Protein AF-A0A8T4Q0Z6-F1 (afdb_monomer_lite)

Sequence (103 aa):
DIIFLMEEHKNFKFSNDTLKLFDIVNKFLKRYYDSIFNYNLQKVVQLAKDKEDIAKESGKIYNGKSEFECRVLNYLFEIAALASNFSGPSSALNTDKLLMSPK

Structure (mmCIF, N/CA/C/O backbone):
data_AF-A0A8T4Q0Z6-F1
#
_entry.id   AF-A0A8T4Q0Z6-F1
#
loop_
_atom_site.group_PDB
_atom_site.id
_atom_site.type_symbol
_atom_site.label_atom_id
_atom_site.label_alt_id
_atom_site.label_comp_id
_atom_site.label_asym_id
_atom_site.label_entity_id
_atom_site.label_seq_id
_atom_site.pdbx_PDB_ins_code
_atom_site.Cartn_x
_atom_site.Cartn_y
_atom_site.Cartn_z
_atom_site.occupancy
_atom_site.B_iso_or_equiv
_atom_site.auth_seq_id
_atom_site.auth_comp_id
_atom_site.auth_asym_id
_atom_site.auth_atom_id
_atom_site.pdbx_PDB_model_num
ATOM 1 N N . ASP A 1 1 ? -7.828 -13.401 1.979 1.00 55.84 1 ASP A N 1
ATOM 2 C CA . ASP A 1 1 ? -8.558 -12.708 0.906 1.00 55.84 1 ASP A CA 1
ATOM 3 C C . ASP A 1 1 ? -9.128 -11.418 1.490 1.00 55.84 1 ASP A C 1
ATOM 5 O O . ASP A 1 1 ? -9.736 -11.488 2.554 1.00 55.84 1 ASP A O 1
ATOM 9 N N . ILE A 1 2 ? -8.875 -10.251 0.886 1.00 53.81 2 ILE A N 1
ATOM 10 C CA . ILE A 1 2 ? -9.432 -8.970 1.375 1.00 53.81 2 ILE A CA 1
ATOM 11 C C . ILE A 1 2 ? -10.959 -9.017 1.374 1.00 53.81 2 ILE A C 1
ATOM 13 O O . ILE A 1 2 ? -11.580 -8.442 2.263 1.00 53.81 2 ILE A O 1
ATOM 17 N N . ILE A 1 3 ? -11.552 -9.741 0.420 1.00 60.12 3 ILE A N 1
ATOM 18 C CA . ILE A 1 3 ? -13.004 -9.896 0.314 1.00 60.12 3 ILE A CA 1
ATOM 19 C C . ILE A 1 3 ? -13.551 -10.572 1.578 1.00 60.12 3 ILE A C 1
ATOM 21 O O . ILE A 1 3 ? -14.490 -10.064 2.180 1.00 60.12 3 ILE A O 1
ATOM 25 N N . PHE A 1 4 ? -12.889 -11.629 2.060 1.00 62.47 4 PHE A N 1
ATOM 26 C CA . PHE A 1 4 ? -13.244 -12.307 3.311 1.00 62.47 4 PHE A CA 1
ATOM 27 C C . PHE A 1 4 ? -13.107 -11.390 4.542 1.00 62.47 4 PHE A C 1
ATOM 29 O O . PHE A 1 4 ? -14.008 -11.330 5.375 1.00 62.47 4 PHE A O 1
ATOM 36 N N . LEU A 1 5 ? -12.023 -10.605 4.628 1.00 61.09 5 LEU A N 1
ATOM 37 C CA . LEU A 1 5 ? -11.825 -9.637 5.719 1.00 61.09 5 LEU A CA 1
ATOM 38 C C . LEU A 1 5 ? -12.895 -8.533 5.715 1.00 61.09 5 LEU A C 1
ATOM 40 O O . LEU A 1 5 ? -13.336 -8.097 6.775 1.00 61.09 5 LEU A O 1
ATOM 44 N N . MET A 1 6 ? -13.337 -8.086 4.537 1.00 62.62 6 MET A N 1
ATOM 45 C CA . MET A 1 6 ? -14.430 -7.117 4.410 1.00 62.62 6 MET A CA 1
ATOM 46 C C . MET A 1 6 ? -15.796 -7.731 4.749 1.00 62.62 6 MET A C 1
ATOM 48 O O . MET A 1 6 ? -16.659 -7.039 5.289 1.00 62.62 6 MET A O 1
ATOM 52 N N . GLU A 1 7 ? -16.001 -9.020 4.472 1.00 67.31 7 GLU A N 1
ATOM 53 C CA . GLU A 1 7 ? -17.240 -9.734 4.791 1.00 67.31 7 GLU A CA 1
ATOM 54 C C . GLU A 1 7 ? -17.407 -10.066 6.278 1.00 67.31 7 GLU A C 1
ATOM 56 O O . GLU A 1 7 ? -18.534 -10.003 6.771 1.00 67.31 7 GLU A O 1
ATOM 61 N N . GLU A 1 8 ? -16.336 -10.370 7.015 1.00 64.44 8 GLU A N 1
ATOM 62 C CA . GLU A 1 8 ? -16.405 -10.514 8.482 1.00 64.44 8 GLU A CA 1
ATOM 63 C C . GLU A 1 8 ? -16.681 -9.172 9.180 1.00 64.44 8 GLU A C 1
ATOM 65 O O . GLU A 1 8 ? -17.245 -9.125 10.273 1.00 64.44 8 GLU A O 1
ATOM 70 N N . HIS A 1 9 ? -16.340 -8.060 8.525 1.00 67.25 9 HIS A N 1
ATOM 71 C CA . HIS A 1 9 ? -16.341 -6.726 9.114 1.00 67.25 9 HIS A CA 1
ATOM 72 C C . HIS A 1 9 ? -17.191 -5.719 8.318 1.00 67.25 9 HIS A C 1
ATOM 74 O O . HIS A 1 9 ? -16.823 -4.553 8.198 1.00 67.25 9 HIS A O 1
ATOM 80 N N . LYS A 1 10 ? -18.370 -6.125 7.820 1.00 67.38 10 LYS A N 1
ATOM 81 C CA . LYS A 1 10 ? -19.251 -5.297 6.950 1.00 67.38 10 LYS A CA 1
ATOM 82 C C . LYS A 1 10 ? -19.643 -3.927 7.524 1.00 67.38 10 LYS A C 1
ATOM 84 O O . LYS A 1 10 ? -19.986 -3.026 6.768 1.00 67.38 10 LYS A O 1
ATOM 89 N N . ASN A 1 11 ? -19.593 -3.767 8.848 1.00 72.50 11 ASN A N 1
ATOM 90 C CA . ASN A 1 11 ? -19.907 -2.512 9.546 1.00 72.50 11 ASN A CA 1
ATOM 91 C C . ASN A 1 11 ? -18.662 -1.700 9.939 1.00 72.50 11 ASN A C 1
ATOM 93 O O . ASN A 1 11 ? -18.780 -0.641 10.558 1.00 72.50 11 ASN A O 1
ATOM 97 N N . PHE A 1 12 ? -17.468 -2.198 9.626 1.00 73.25 12 PHE A N 1
ATOM 98 C CA . PHE A 1 12 ? -16.220 -1.538 9.956 1.00 73.25 12 PHE A CA 1
ATOM 99 C C . PHE A 1 12 ? -15.957 -0.377 8.998 1.00 73.25 12 PHE A C 1
ATOM 101 O O . PHE A 1 12 ? -16.089 -0.505 7.781 1.00 73.25 12 PHE A O 1
ATOM 108 N N . LYS A 1 13 ? -15.571 0.773 9.553 1.00 80.81 13 LYS A N 1
ATOM 109 C CA . LYS A 1 13 ? -15.202 1.958 8.779 1.00 80.81 13 LYS A CA 1
ATOM 110 C C . LYS A 1 13 ? -13.696 2.137 8.840 1.00 80.81 13 LYS A C 1
ATOM 112 O O . LYS A 1 13 ? -13.143 2.316 9.920 1.00 80.81 13 LYS A O 1
ATOM 117 N N . PHE A 1 14 ? -13.054 2.121 7.679 1.00 84.44 14 PHE A N 1
ATOM 118 C CA . PHE A 1 14 ? -11.645 2.468 7.573 1.00 84.44 14 PHE A CA 1
ATOM 119 C C . PHE A 1 14 ? -11.443 3.960 7.797 1.00 84.44 14 PHE A C 1
ATOM 121 O O . PHE A 1 14 ? -12.253 4.787 7.368 1.00 84.44 14 PHE A O 1
ATOM 128 N N . SER A 1 15 ? -10.342 4.309 8.452 1.00 88.62 15 SER A N 1
ATOM 129 C CA . SER A 1 15 ? -9.909 5.695 8.515 1.00 88.62 15 SER A CA 1
ATOM 130 C C . SER A 1 15 ? -9.518 6.210 7.128 1.00 88.62 15 SER A C 1
ATOM 132 O O . SER A 1 15 ? -9.117 5.448 6.245 1.00 88.62 15 SER A O 1
ATOM 134 N N . ASN A 1 16 ? -9.591 7.530 6.951 1.00 88.75 16 ASN A N 1
ATOM 135 C CA . ASN A 1 16 ? -9.180 8.180 5.705 1.00 88.75 16 ASN A CA 1
ATOM 136 C C . ASN A 1 16 ? -7.725 7.853 5.337 1.00 88.75 16 ASN A C 1
ATOM 138 O O . ASN A 1 16 ? -7.420 7.689 4.159 1.00 88.75 16 ASN A O 1
ATOM 142 N N . ASP A 1 17 ? -6.844 7.703 6.329 1.00 88.06 17 ASP A N 1
ATOM 143 C CA . ASP A 1 17 ? -5.442 7.335 6.104 1.00 88.06 17 ASP A CA 1
ATOM 144 C C . ASP A 1 17 ? -5.310 5.921 5.525 1.00 88.06 17 ASP A C 1
ATOM 146 O O . ASP A 1 17 ? -4.552 5.703 4.582 1.00 88.06 17 ASP A O 1
ATOM 150 N N . THR A 1 18 ? -6.085 4.964 6.045 1.00 87.31 18 THR A N 1
ATOM 151 C CA . THR A 1 18 ? -6.106 3.587 5.532 1.00 87.31 18 THR A CA 1
ATOM 152 C C . THR A 1 18 ? -6.656 3.537 4.109 1.00 87.31 18 THR A C 1
ATOM 154 O O . THR A 1 18 ? -6.085 2.858 3.257 1.00 87.31 18 THR A O 1
ATOM 157 N N . LEU A 1 19 ? -7.712 4.302 3.814 1.00 87.31 19 LEU A N 1
ATOM 158 C CA . LEU A 1 19 ? -8.248 4.418 2.452 1.00 87.31 19 LEU A CA 1
ATOM 159 C C . LEU A 1 19 ? -7.239 5.066 1.492 1.00 87.31 19 LEU A C 1
ATOM 161 O O . LEU A 1 19 ? -7.074 4.612 0.362 1.00 87.31 19 LEU A O 1
ATOM 165 N N . LYS A 1 20 ? -6.507 6.085 1.949 1.00 87.31 20 LYS A N 1
ATOM 166 C CA . LYS A 1 20 ? -5.434 6.709 1.169 1.00 87.31 20 LYS A CA 1
ATOM 167 C C . LYS A 1 20 ? -4.312 5.711 0.870 1.00 87.31 20 LYS A C 1
ATOM 169 O O . LYS A 1 20 ? -3.855 5.644 -0.270 1.00 87.31 20 LYS A O 1
ATOM 174 N N . LEU A 1 21 ? -3.884 4.918 1.857 1.00 87.50 21 LEU A N 1
ATOM 175 C CA . LEU A 1 21 ? -2.871 3.880 1.649 1.00 87.50 21 LEU A CA 1
ATOM 176 C C . LEU A 1 21 ? -3.356 2.811 0.662 1.00 87.50 21 LEU A C 1
ATOM 178 O O . LEU A 1 21 ? -2.596 2.409 -0.217 1.00 87.50 21 LEU A O 1
ATOM 182 N N . PHE A 1 22 ? -4.621 2.398 0.760 1.00 88.88 22 PHE A N 1
ATOM 183 C CA . PHE A 1 22 ? -5.246 1.462 -0.176 1.00 88.88 22 PHE A CA 1
ATOM 184 C C . PHE A 1 22 ? -5.147 1.952 -1.630 1.00 88.88 22 PHE A C 1
ATOM 186 O O . PHE A 1 22 ? -4.707 1.212 -2.512 1.00 88.88 22 PHE A O 1
ATOM 193 N N . ASP A 1 23 ? -5.469 3.223 -1.877 1.00 87.75 23 ASP A N 1
ATOM 194 C CA . ASP A 1 23 ? -5.355 3.842 -3.202 1.00 87.75 23 ASP A CA 1
ATOM 195 C C . ASP A 1 23 ? -3.913 3.881 -3.724 1.00 87.75 23 ASP A C 1
ATOM 197 O O . ASP A 1 23 ? -3.673 3.641 -4.913 1.00 87.75 23 ASP A O 1
ATOM 201 N N . ILE A 1 24 ? -2.945 4.184 -2.855 1.00 88.06 24 ILE A N 1
ATOM 202 C CA . ILE A 1 24 ? -1.520 4.202 -3.215 1.00 88.06 24 ILE A CA 1
ATOM 203 C C . ILE A 1 24 ? -1.060 2.789 -3.597 1.00 88.06 24 ILE A C 1
ATOM 205 O O . ILE A 1 24 ? -0.482 2.606 -4.671 1.00 88.06 24 ILE A O 1
ATOM 209 N N . VAL A 1 25 ? -1.366 1.784 -2.771 1.00 89.50 25 VAL A N 1
ATOM 210 C CA . VAL A 1 25 ? -0.991 0.383 -3.020 1.00 89.50 25 VAL A CA 1
ATOM 211 C C . VAL A 1 25 ? -1.643 -0.146 -4.300 1.00 89.50 25 VAL A C 1
ATOM 213 O O . VAL A 1 25 ? -0.964 -0.771 -5.113 1.00 89.50 25 VAL A O 1
ATOM 216 N N . ASN A 1 26 ? -2.913 0.170 -4.566 1.00 88.38 26 ASN A N 1
ATOM 217 C CA . ASN A 1 26 ? -3.572 -0.222 -5.817 1.00 88.38 26 ASN A CA 1
ATOM 218 C C . ASN A 1 26 ? -2.914 0.392 -7.057 1.00 88.38 26 ASN A C 1
ATOM 220 O O . ASN A 1 26 ? -2.716 -0.295 -8.065 1.00 88.38 26 ASN A O 1
ATOM 224 N N . LYS A 1 27 ? -2.556 1.680 -7.006 1.00 88.00 27 LYS A N 1
ATOM 225 C CA . LYS A 1 27 ? -1.837 2.343 -8.107 1.00 88.00 27 LYS A CA 1
ATOM 226 C C . LYS A 1 27 ? -0.467 1.710 -8.332 1.00 88.00 27 LY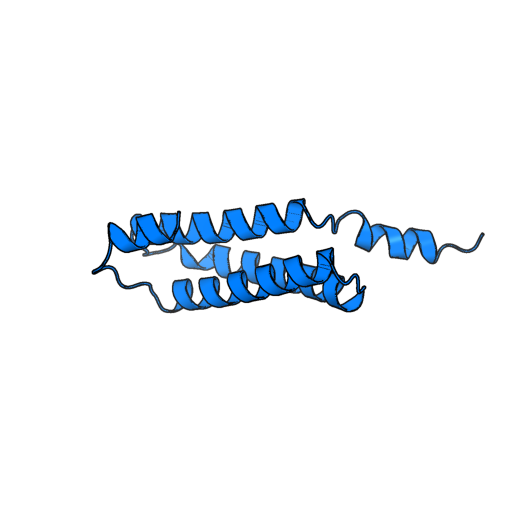S A C 1
ATOM 228 O O . LYS A 1 27 ? -0.109 1.462 -9.485 1.00 88.00 27 LYS A O 1
ATOM 233 N N . PHE A 1 28 ? 0.254 1.416 -7.252 1.00 88.75 28 PHE A N 1
ATOM 234 C CA . PHE A 1 28 ? 1.537 0.722 -7.298 1.00 88.75 28 PHE A CA 1
ATOM 235 C C . PHE A 1 28 ? 1.404 -0.655 -7.956 1.00 88.75 28 PHE A C 1
ATOM 237 O O . PHE A 1 28 ? 2.103 -0.929 -8.927 1.00 88.75 28 PHE A O 1
ATOM 244 N N . LEU A 1 29 ? 0.451 -1.484 -7.519 1.00 87.06 29 LEU A N 1
ATOM 245 C CA . LEU A 1 29 ? 0.224 -2.814 -8.092 1.00 87.06 29 LEU A CA 1
ATOM 246 C C . LEU A 1 29 ? -0.130 -2.751 -9.575 1.00 87.06 29 LEU A C 1
ATOM 248 O O . LEU A 1 29 ?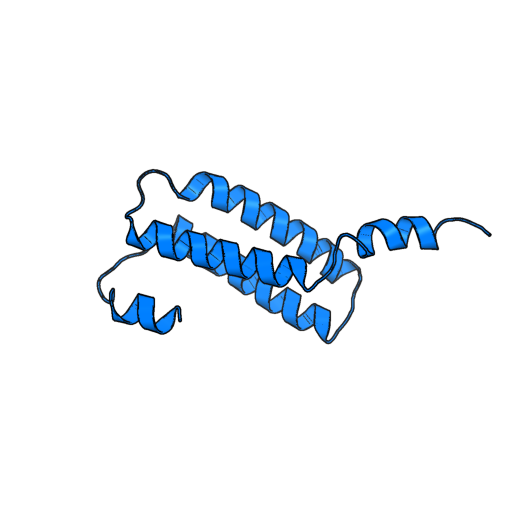 0.424 -3.504 -10.371 1.00 87.06 29 LEU A O 1
ATOM 252 N N . LYS A 1 30 ? -1.000 -1.819 -9.978 1.00 86.19 30 LYS A N 1
ATOM 253 C CA . LYS A 1 30 ? -1.352 -1.634 -11.391 1.00 86.19 30 LYS A CA 1
ATOM 254 C C . LYS A 1 30 ? -0.126 -1.300 -12.245 1.00 86.19 30 LYS A C 1
ATOM 256 O O . LYS A 1 30 ? 0.028 -1.851 -13.333 1.00 86.19 30 LYS A O 1
ATOM 261 N N . ARG A 1 31 ? 0.750 -0.417 -11.757 1.00 84.12 31 ARG A N 1
ATOM 262 C CA . ARG A 1 31 ? 2.009 -0.061 -12.436 1.00 84.12 31 ARG A CA 1
ATOM 263 C C . ARG A 1 31 ? 3.002 -1.215 -12.441 1.00 84.12 31 ARG A C 1
ATOM 265 O O . ARG A 1 31 ? 3.676 -1.419 -13.444 1.00 84.12 31 ARG A O 1
ATOM 272 N N . TYR A 1 32 ? 3.070 -1.970 -11.351 1.00 83.44 32 TYR A N 1
ATOM 273 C CA . TYR A 1 32 ? 3.915 -3.147 -11.232 1.00 83.44 32 TYR A CA 1
ATOM 274 C C . TYR A 1 32 ? 3.519 -4.188 -12.285 1.00 83.44 32 TYR A C 1
ATOM 276 O O . TYR A 1 32 ? 4.362 -4.572 -13.092 1.00 83.44 32 TYR A O 1
ATOM 284 N N . TYR A 1 33 ? 2.232 -4.541 -12.374 1.00 81.50 33 TYR A N 1
ATOM 285 C CA . TYR A 1 33 ? 1.730 -5.447 -13.409 1.00 81.50 33 TYR A CA 1
ATOM 286 C C . TYR A 1 33 ? 2.034 -4.935 -14.819 1.00 81.50 33 TYR A C 1
ATOM 288 O O . TYR A 1 33 ? 2.564 -5.682 -15.634 1.00 81.50 33 TYR A O 1
ATOM 296 N N . ASP A 1 34 ? 1.777 -3.655 -15.101 1.00 81.88 34 ASP A N 1
ATOM 297 C CA . ASP A 1 34 ? 2.105 -3.065 -16.404 1.00 81.88 34 ASP A CA 1
ATOM 298 C C . ASP A 1 34 ? 3.614 -3.127 -16.714 1.00 81.88 34 ASP A C 1
ATOM 300 O O . ASP A 1 34 ? 3.995 -3.387 -17.850 1.00 81.88 34 ASP A O 1
ATOM 304 N N . SER A 1 35 ? 4.489 -2.971 -15.715 1.00 76.81 35 SER A N 1
ATOM 305 C CA . SER A 1 35 ? 5.946 -3.047 -15.901 1.00 76.81 35 SER A CA 1
ATOM 306 C C . SER A 1 35 ? 6.467 -4.449 -16.230 1.00 76.81 35 SER A C 1
ATOM 308 O O . SER A 1 35 ? 7.482 -4.556 -16.919 1.00 76.81 35 SER A O 1
ATOM 310 N N . ILE A 1 36 ? 5.775 -5.508 -15.787 1.00 74.12 36 ILE A N 1
ATOM 311 C CA . ILE A 1 36 ? 6.126 -6.902 -16.112 1.00 74.12 36 ILE A CA 1
ATOM 312 C C . ILE A 1 36 ? 5.901 -7.173 -17.599 1.00 74.12 36 ILE A C 1
ATOM 314 O O . ILE A 1 36 ? 6.728 -7.814 -18.242 1.00 74.12 36 ILE A O 1
ATOM 318 N N . PHE A 1 37 ? 4.784 -6.689 -18.146 1.00 75.00 37 PHE A N 1
ATOM 319 C CA . PHE A 1 37 ? 4.407 -6.960 -19.534 1.00 75.00 37 PHE A CA 1
ATOM 320 C C . PHE A 1 37 ? 4.964 -5.922 -20.517 1.00 75.00 37 PHE A C 1
ATOM 322 O O . PHE A 1 37 ? 5.239 -6.261 -21.664 1.00 75.00 37 PHE A O 1
ATOM 329 N N . ASN A 1 38 ? 5.171 -4.677 -20.073 1.00 76.44 38 ASN A N 1
ATOM 330 C CA . ASN A 1 38 ? 5.612 -3.550 -20.896 1.00 76.44 38 ASN A CA 1
ATOM 331 C C . ASN A 1 38 ? 6.782 -2.806 -20.234 1.00 76.44 38 ASN A C 1
ATOM 333 O O . ASN A 1 38 ? 6.610 -1.714 -19.674 1.00 76.44 38 ASN A O 1
ATOM 337 N N . TYR A 1 39 ? 7.980 -3.392 -20.308 1.00 72.00 39 TYR A N 1
ATOM 338 C CA . TYR A 1 39 ? 9.171 -2.823 -19.679 1.00 72.00 39 TYR A CA 1
ATOM 339 C C . TYR A 1 39 ? 9.461 -1.396 -20.172 1.00 72.00 39 TYR A C 1
ATOM 341 O O . TYR A 1 39 ? 9.575 -1.129 -21.369 1.00 72.00 39 TYR A O 1
ATOM 349 N N . ASN A 1 40 ? 9.609 -0.470 -19.224 1.00 79.81 40 ASN A N 1
ATOM 350 C CA . ASN A 1 40 ? 9.983 0.917 -19.474 1.00 79.81 40 ASN A CA 1
ATOM 351 C C . ASN A 1 40 ? 10.739 1.462 -18.253 1.00 79.81 40 ASN A C 1
ATOM 353 O O . ASN A 1 40 ? 10.203 1.472 -17.144 1.00 79.81 40 ASN A O 1
ATOM 357 N N . LEU A 1 41 ? 11.961 1.958 -18.463 1.00 75.56 41 LEU A N 1
ATOM 358 C CA . LEU A 1 41 ? 12.837 2.438 -17.390 1.00 75.56 41 LEU A CA 1
ATOM 359 C C . LEU A 1 41 ? 12.205 3.562 -16.550 1.00 75.56 41 LEU A C 1
ATOM 361 O O . LEU A 1 41 ? 12.306 3.542 -15.326 1.00 75.56 41 LEU A O 1
ATOM 365 N N . GLN A 1 42 ? 11.489 4.507 -17.167 1.00 78.50 42 GLN A N 1
ATOM 366 C CA . GLN A 1 42 ? 10.806 5.579 -16.431 1.00 78.50 42 GLN A CA 1
ATOM 367 C C . GLN A 1 42 ? 9.703 5.025 -15.521 1.00 78.50 42 GLN A C 1
ATOM 369 O O . GLN A 1 42 ? 9.534 5.506 -14.400 1.00 78.50 42 GLN A O 1
ATOM 374 N N . LYS A 1 43 ? 8.987 3.980 -15.961 1.00 76.00 43 LYS A N 1
ATOM 375 C CA . LYS A 1 43 ? 7.989 3.291 -15.125 1.00 76.00 43 LYS A CA 1
ATOM 376 C C . LYS A 1 43 ? 8.648 2.570 -13.949 1.00 76.00 43 LYS A C 1
ATOM 378 O O . LYS A 1 43 ? 8.115 2.620 -12.846 1.00 76.00 43 LYS A O 1
ATOM 383 N N . VAL A 1 44 ? 9.819 1.963 -14.155 1.00 76.12 44 VAL A N 1
ATOM 384 C CA . VAL A 1 44 ? 10.599 1.309 -13.087 1.00 76.12 44 VAL A CA 1
ATOM 385 C C . VAL A 1 44 ? 11.094 2.326 -12.052 1.00 76.12 44 VAL A C 1
ATOM 387 O O . VAL A 1 44 ? 10.953 2.099 -10.852 1.00 76.12 44 VAL A O 1
ATOM 390 N N . VAL A 1 45 ? 11.603 3.482 -12.488 1.00 77.31 45 VAL A N 1
ATOM 391 C 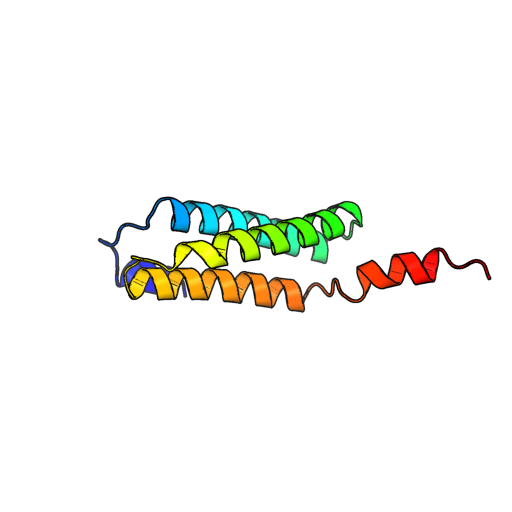CA . VAL A 1 45 ? 11.998 4.575 -11.579 1.00 77.31 45 VAL A CA 1
ATOM 392 C C . VAL A 1 45 ? 10.796 5.097 -10.791 1.00 77.31 45 VAL A C 1
ATOM 394 O O . VAL A 1 45 ? 10.899 5.352 -9.591 1.00 77.31 45 VAL A O 1
ATOM 397 N N . GLN A 1 46 ? 9.639 5.236 -11.440 1.00 80.44 46 GLN A N 1
ATOM 398 C CA . GLN A 1 46 ? 8.420 5.653 -10.756 1.00 80.44 46 GLN A CA 1
ATOM 399 C C . GLN A 1 46 ? 7.940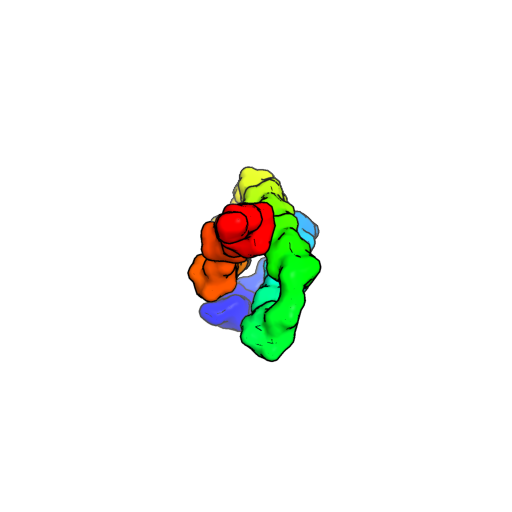 4.603 -9.740 1.00 80.44 46 GLN A C 1
ATOM 401 O O . GLN A 1 46 ? 7.519 4.981 -8.652 1.00 80.44 46 GLN A O 1
ATOM 406 N N . LEU A 1 47 ? 8.069 3.306 -10.038 1.00 81.25 47 LEU A N 1
ATOM 407 C CA . LEU A 1 47 ? 7.771 2.225 -9.090 1.00 81.25 47 LEU A CA 1
ATOM 408 C C . LEU A 1 47 ? 8.657 2.277 -7.841 1.00 81.25 47 LEU A C 1
ATOM 410 O O . LEU A 1 47 ? 8.167 2.047 -6.737 1.00 81.25 47 LEU A O 1
ATOM 414 N N . ALA A 1 48 ? 9.941 2.616 -7.993 1.00 78.25 48 ALA A N 1
ATOM 415 C CA . ALA A 1 48 ? 10.834 2.809 -6.852 1.00 78.25 48 ALA A CA 1
ATOM 416 C C . ALA A 1 48 ? 10.379 3.976 -5.954 1.00 78.25 48 ALA A C 1
ATOM 418 O O . ALA A 1 48 ? 10.372 3.832 -4.733 1.00 78.25 48 ALA A O 1
ATOM 419 N N . LYS A 1 49 ? 9.928 5.093 -6.543 1.00 82.56 49 LYS A N 1
ATOM 420 C CA . LYS A 1 49 ? 9.357 6.223 -5.787 1.00 82.56 49 LYS A CA 1
ATOM 421 C C . LYS A 1 49 ? 8.058 5.844 -5.079 1.00 82.56 49 LYS A C 1
ATOM 423 O O . LYS A 1 49 ? 7.917 6.101 -3.890 1.00 82.56 49 LYS A O 1
ATOM 428 N N . ASP A 1 50 ? 7.15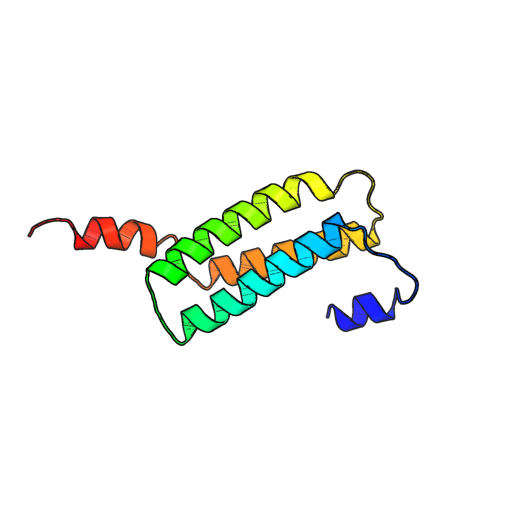0 5.172 -5.785 1.00 83.19 50 ASP A N 1
ATOM 429 C CA . ASP A 1 50 ? 5.877 4.717 -5.221 1.00 83.19 50 ASP A CA 1
ATOM 430 C C . ASP A 1 50 ? 6.115 3.782 -4.011 1.00 83.19 50 ASP A C 1
ATOM 432 O O . ASP A 1 50 ? 5.411 3.871 -3.006 1.00 83.19 50 ASP A O 1
ATOM 436 N N . LYS A 1 51 ? 7.154 2.932 -4.059 1.00 82.12 51 LYS A N 1
ATOM 437 C CA . LYS A 1 51 ? 7.577 2.084 -2.929 1.00 82.12 51 LYS A CA 1
ATOM 438 C C . LYS A 1 51 ? 8.033 2.903 -1.717 1.00 82.12 51 LYS A C 1
ATOM 440 O O . LYS A 1 51 ? 7.668 2.574 -0.588 1.00 82.12 51 LYS A O 1
ATOM 445 N N . GLU A 1 52 ? 8.842 3.940 -1.928 1.00 82.50 52 GLU A N 1
ATOM 446 C CA . GLU A 1 52 ? 9.271 4.833 -0.844 1.00 82.50 52 GLU A CA 1
ATOM 447 C C . GLU A 1 52 ? 8.087 5.561 -0.205 1.00 82.50 52 GLU A C 1
ATOM 449 O O . GLU A 1 52 ? 8.038 5.697 1.019 1.00 82.50 52 GLU A O 1
ATOM 454 N N . ASP A 1 53 ? 7.126 5.999 -1.017 1.00 83.56 53 ASP A N 1
ATOM 455 C CA . ASP A 1 53 ? 5.922 6.672 -0.537 1.00 83.56 53 ASP A CA 1
ATOM 456 C C . ASP A 1 53 ? 5.046 5.722 0.289 1.00 83.56 53 ASP A C 1
ATOM 458 O O . ASP A 1 53 ? 4.619 6.092 1.382 1.00 83.56 53 ASP A O 1
ATOM 462 N N . ILE A 1 54 ? 4.862 4.469 -0.151 1.00 85.50 54 ILE A N 1
ATOM 463 C CA . ILE A 1 54 ? 4.163 3.438 0.636 1.00 85.50 54 ILE A CA 1
ATOM 464 C C . ILE A 1 54 ? 4.838 3.250 1.997 1.00 85.50 54 ILE A C 1
ATOM 466 O O . ILE A 1 54 ? 4.147 3.282 3.011 1.00 85.50 54 ILE A O 1
ATOM 470 N N . ALA A 1 55 ? 6.168 3.110 2.035 1.00 81.56 55 ALA A N 1
ATOM 471 C CA . ALA A 1 55 ? 6.910 2.913 3.282 1.00 81.56 55 ALA A CA 1
ATOM 472 C C . ALA A 1 55 ? 6.812 4.119 4.238 1.00 81.56 55 ALA A C 1
ATOM 474 O O . ALA A 1 55 ? 6.707 3.952 5.457 1.00 81.56 55 ALA A O 1
ATOM 475 N N . LYS A 1 56 ? 6.839 5.345 3.698 1.00 82.88 56 LYS A N 1
ATOM 476 C CA . LYS A 1 56 ? 6.703 6.585 4.483 1.00 82.88 56 LYS A CA 1
ATOM 477 C C . LYS A 1 56 ? 5.304 6.753 5.056 1.00 82.88 56 LYS A C 1
ATOM 479 O O . LYS A 1 56 ? 5.172 7.166 6.211 1.00 82.88 56 LYS A O 1
ATOM 484 N N . GLU A 1 57 ? 4.281 6.477 4.255 1.00 81.69 57 GLU A N 1
ATOM 485 C CA . GLU A 1 57 ? 2.893 6.585 4.689 1.00 81.69 57 GLU A CA 1
ATOM 486 C C . GLU A 1 57 ? 2.585 5.476 5.704 1.00 81.69 57 GLU A C 1
ATOM 488 O O . GLU A 1 57 ? 2.103 5.781 6.790 1.00 81.69 57 GLU A O 1
ATOM 493 N N . SER A 1 58 ? 2.972 4.220 5.453 1.00 77.00 58 SER A N 1
ATOM 494 C CA . SER A 1 58 ? 2.686 3.091 6.353 1.00 77.00 58 SER A CA 1
ATOM 495 C C . SER A 1 58 ? 3.274 3.258 7.757 1.00 77.00 58 SER A C 1
ATOM 497 O O . SER A 1 58 ? 2.607 2.937 8.739 1.00 77.00 58 SER A O 1
ATOM 499 N N . GLY A 1 59 ? 4.480 3.823 7.888 1.00 73.88 59 GLY A N 1
ATOM 500 C CA . GLY A 1 59 ? 5.147 4.008 9.185 1.00 73.88 59 GLY A CA 1
ATOM 501 C C . GLY A 1 59 ? 4.407 4.920 10.175 1.00 73.88 59 GLY A C 1
ATOM 502 O O . GLY A 1 59 ? 4.728 4.919 11.361 1.00 73.88 59 GLY A O 1
ATOM 503 N N . LYS A 1 60 ? 3.412 5.688 9.715 1.00 73.94 60 LYS A N 1
ATOM 504 C CA . LYS A 1 60 ? 2.687 6.672 10.535 1.00 73.94 60 LYS A CA 1
ATOM 505 C C . LYS A 1 60 ? 1.264 6.250 10.900 1.00 73.94 60 LYS A C 1
ATOM 507 O O . LYS A 1 60 ? 0.671 6.864 11.782 1.00 73.94 60 LYS A O 1
ATOM 512 N N . ILE A 1 61 ? 0.707 5.234 10.238 1.00 83.06 61 ILE A N 1
ATOM 513 C CA . ILE A 1 61 ? -0.750 5.014 10.242 1.00 83.06 61 ILE A CA 1
ATOM 514 C C . ILE A 1 61 ? -1.197 4.087 11.380 1.00 83.06 61 ILE A C 1
ATOM 516 O O . ILE A 1 61 ? -2.361 4.120 11.746 1.00 83.06 61 ILE A O 1
ATOM 520 N N . TYR A 1 62 ? -0.299 3.322 12.007 1.00 81.94 62 TYR A N 1
ATOM 521 C CA . TYR A 1 62 ? -0.665 2.315 13.018 1.00 81.94 62 TYR A CA 1
ATOM 522 C C . TYR A 1 62 ? -1.190 2.882 14.346 1.00 81.94 62 TYR A C 1
ATOM 524 O O . TYR A 1 62 ? -1.921 2.197 15.062 1.00 81.94 62 TYR A O 1
ATOM 532 N N . ASN A 1 63 ? -0.822 4.112 14.712 1.00 84.06 63 ASN A N 1
ATOM 533 C CA . ASN A 1 63 ? -1.150 4.638 16.035 1.00 84.06 63 ASN A CA 1
ATOM 534 C C . ASN A 1 63 ? -2.649 4.969 16.161 1.00 84.06 63 ASN A C 1
ATOM 536 O O . ASN A 1 63 ? -3.216 5.656 15.311 1.00 84.06 63 ASN A O 1
ATOM 540 N N . GLY A 1 64 ? -3.285 4.499 17.236 1.00 83.50 64 GLY A N 1
ATOM 541 C CA . GLY A 1 64 ? -4.705 4.746 17.510 1.00 83.50 64 GLY A CA 1
ATOM 542 C C . GLY A 1 64 ? -5.687 4.007 16.593 1.00 83.50 64 GLY A C 1
ATOM 543 O O . GLY A 1 64 ? -6.871 4.344 16.588 1.00 83.50 64 GLY A O 1
ATOM 544 N N . LYS A 1 65 ? -5.228 3.018 15.813 1.00 87.00 65 LYS A N 1
ATOM 545 C CA . LYS A 1 65 ? -6.098 2.186 14.969 1.00 87.00 65 LYS A CA 1
ATOM 546 C C . LYS A 1 65 ? -6.563 0.941 15.718 1.00 87.00 65 LYS A C 1
ATOM 548 O O . LYS A 1 65 ? -5.898 0.449 16.628 1.00 87.00 65 LYS A O 1
ATOM 553 N N . SER A 1 66 ? -7.724 0.429 15.320 1.00 88.50 66 SER A N 1
ATOM 554 C CA . SER A 1 66 ? -8.221 -0.848 15.837 1.00 88.50 66 SER A CA 1
ATOM 555 C C . SER A 1 66 ? -7.331 -2.011 15.391 1.00 88.50 66 SER A C 1
ATOM 557 O O . SER A 1 66 ? -6.661 -1.929 14.361 1.00 88.50 66 SER A O 1
ATOM 559 N N . GLU A 1 67 ? -7.383 -3.129 16.115 1.00 87.25 67 GLU A N 1
ATOM 560 C CA . GLU A 1 67 ? -6.656 -4.346 15.737 1.00 87.25 67 GLU A CA 1
ATOM 561 C C . GLU A 1 67 ? -6.984 -4.796 14.305 1.00 87.25 67 GLU A C 1
ATOM 563 O O . GLU A 1 67 ? -6.087 -5.145 13.539 1.00 87.25 67 GLU A O 1
ATOM 568 N N . PHE A 1 68 ? -8.260 -4.738 13.918 1.00 84.94 68 PHE A N 1
ATOM 569 C CA . PHE A 1 68 ? -8.687 -5.102 12.571 1.00 84.94 68 PHE A CA 1
ATOM 570 C C . PHE A 1 68 ? -8.065 -4.192 11.504 1.00 84.94 68 PHE A C 1
ATOM 572 O O . PHE A 1 68 ? -7.534 -4.672 10.504 1.00 84.94 68 PHE A O 1
ATOM 579 N N . GLU A 1 69 ? -8.062 -2.881 11.732 1.00 85.81 69 GLU A N 1
ATOM 580 C CA . GLU A 1 69 ? -7.455 -1.937 10.795 1.00 85.81 69 GLU A CA 1
ATOM 581 C C . GLU A 1 69 ? -5.936 -2.112 10.709 1.00 85.81 69 GLU A C 1
ATOM 583 O O . GLU A 1 69 ? -5.386 -2.082 9.612 1.00 85.81 69 GLU A O 1
ATOM 588 N N . CYS A 1 70 ? -5.265 -2.415 11.822 1.00 87.56 70 CYS A N 1
ATOM 589 C CA . CYS A 1 70 ? -3.850 -2.791 11.821 1.00 87.56 70 CYS A CA 1
ATOM 590 C C . CYS A 1 70 ? -3.577 -4.042 10.973 1.00 87.56 70 CYS A C 1
ATOM 592 O O . CYS A 1 70 ? -2.586 -4.077 10.242 1.00 87.56 70 CYS A O 1
ATOM 594 N N . ARG A 1 71 ? -4.454 -5.056 11.015 1.00 86.12 71 ARG A N 1
ATOM 595 C CA . ARG A 1 71 ? -4.335 -6.249 10.156 1.00 86.12 71 ARG A CA 1
ATOM 596 C C . ARG A 1 71 ? -4.475 -5.892 8.675 1.00 86.12 71 ARG A C 1
ATOM 598 O O . ARG A 1 71 ? -3.692 -6.376 7.862 1.00 86.12 71 ARG A O 1
ATOM 605 N N . VAL A 1 72 ? -5.420 -5.018 8.325 1.00 86.12 72 VAL A N 1
ATOM 606 C CA . VAL A 1 72 ? -5.592 -4.539 6.942 1.00 86.12 72 VAL A CA 1
ATOM 607 C C . VAL A 1 72 ? -4.379 -3.730 6.474 1.00 86.12 72 VAL A C 1
ATOM 609 O O . VAL A 1 72 ? -3.888 -3.956 5.369 1.00 86.12 72 VAL A O 1
ATOM 612 N N . LEU A 1 73 ? -3.848 -2.842 7.317 1.00 88.06 73 LEU A N 1
ATOM 613 C CA . LEU A 1 73 ? -2.629 -2.078 7.028 1.00 88.06 73 LEU A CA 1
ATOM 614 C C . LEU A 1 73 ? -1.423 -2.998 6.791 1.00 88.06 73 LEU A C 1
ATOM 616 O O . LEU A 1 73 ? -0.709 -2.821 5.804 1.00 88.06 73 LEU A O 1
ATOM 620 N N . ASN A 1 74 ? -1.234 -4.014 7.640 1.00 87.19 74 ASN A N 1
ATOM 621 C CA . ASN A 1 74 ? -0.189 -5.024 7.451 1.00 87.19 74 ASN A CA 1
ATOM 622 C C . ASN A 1 74 ? -0.346 -5.762 6.123 1.00 87.19 74 ASN A C 1
ATOM 624 O O . ASN A 1 74 ? 0.623 -5.897 5.383 1.00 87.19 74 ASN A O 1
ATOM 628 N N . TYR A 1 75 ? -1.563 -6.183 5.784 1.00 87.31 75 TYR A N 1
ATOM 629 C CA . TYR A 1 75 ? -1.821 -6.885 4.531 1.00 87.31 75 TYR A CA 1
ATOM 630 C C . TYR A 1 75 ? -1.482 -6.031 3.297 1.00 87.31 75 TYR A C 1
ATOM 632 O O . TYR A 1 75 ? -0.852 -6.509 2.353 1.00 87.31 75 TYR A O 1
ATOM 640 N N . LEU A 1 76 ? -1.849 -4.745 3.314 1.00 87.25 76 LEU A N 1
ATOM 641 C CA . LEU A 1 76 ? -1.497 -3.802 2.247 1.00 87.25 76 LEU A CA 1
ATOM 642 C C . LEU A 1 76 ? 0.020 -3.632 2.107 1.00 87.25 76 LEU A C 1
ATOM 644 O O . LEU A 1 76 ? 0.539 -3.604 0.988 1.00 87.25 76 LEU A O 1
ATOM 648 N N . PHE A 1 77 ? 0.730 -3.552 3.233 1.00 85.12 77 PHE A N 1
ATOM 649 C CA . PHE A 1 77 ? 2.185 -3.452 3.248 1.00 85.12 77 PHE A CA 1
ATOM 650 C C . PHE A 1 77 ? 2.855 -4.716 2.696 1.00 85.12 77 PHE A C 1
ATOM 652 O O . PHE A 1 77 ? 3.739 -4.624 1.843 1.00 85.12 77 PHE A O 1
ATOM 659 N N . GLU A 1 78 ? 2.410 -5.896 3.127 1.00 84.81 78 GLU A N 1
ATOM 660 C CA . GLU A 1 78 ? 2.949 -7.180 2.671 1.00 84.81 78 GLU A CA 1
ATOM 661 C C . GLU A 1 78 ? 2.769 -7.375 1.166 1.00 84.81 78 GLU A C 1
ATOM 663 O O . GLU A 1 78 ? 3.719 -7.758 0.483 1.00 84.81 78 GLU A O 1
ATOM 668 N N . ILE A 1 79 ? 1.597 -7.045 0.616 1.00 85.69 79 ILE A N 1
ATOM 669 C CA . ILE A 1 79 ? 1.370 -7.124 -0.832 1.00 85.69 79 ILE A CA 1
ATOM 670 C C . ILE A 1 79 ? 2.328 -6.205 -1.598 1.00 85.69 79 ILE A C 1
ATOM 672 O O . ILE A 1 79 ? 2.931 -6.628 -2.590 1.00 85.69 79 ILE A O 1
ATOM 676 N N . ALA A 1 80 ? 2.493 -4.958 -1.151 1.00 83.88 80 ALA A N 1
ATOM 677 C CA . ALA A 1 80 ? 3.405 -4.019 -1.798 1.00 83.88 80 ALA A CA 1
ATOM 678 C C . ALA A 1 80 ? 4.870 -4.489 -1.713 1.00 83.88 80 ALA A C 1
ATOM 680 O O . ALA A 1 80 ? 5.625 -4.370 -2.685 1.00 83.88 80 ALA A O 1
ATOM 681 N N . ALA A 1 81 ? 5.270 -5.064 -0.575 1.00 81.81 81 ALA A N 1
ATOM 682 C CA . ALA A 1 81 ? 6.599 -5.628 -0.368 1.00 81.81 81 ALA A CA 1
ATOM 683 C C . ALA A 1 81 ? 6.851 -6.858 -1.256 1.00 81.81 81 ALA A C 1
ATOM 685 O O . ALA A 1 81 ? 7.906 -6.950 -1.885 1.00 81.81 81 ALA A O 1
ATOM 686 N N . LEU A 1 82 ? 5.878 -7.767 -1.367 1.00 81.38 82 LEU A N 1
ATOM 687 C CA . LEU A 1 82 ? 5.960 -8.941 -2.239 1.00 81.38 82 LEU A CA 1
ATOM 688 C C . LEU A 1 82 ? 6.116 -8.531 -3.705 1.00 81.38 82 LEU A C 1
ATOM 690 O O . LEU A 1 82 ? 7.065 -8.965 -4.355 1.00 81.38 82 LEU A O 1
ATOM 694 N N . ALA A 1 83 ? 5.261 -7.638 -4.207 1.00 78.25 83 ALA A N 1
ATOM 695 C CA . ALA A 1 83 ? 5.380 -7.119 -5.571 1.00 78.25 83 ALA A CA 1
ATOM 696 C C . ALA A 1 83 ? 6.749 -6.450 -5.804 1.00 78.25 83 ALA A C 1
ATOM 698 O O . ALA A 1 83 ? 7.422 -6.743 -6.792 1.00 78.25 83 ALA A O 1
ATOM 699 N N . SER A 1 84 ? 7.233 -5.660 -4.840 1.00 68.69 84 SER A N 1
ATOM 700 C CA . SER A 1 84 ? 8.565 -5.039 -4.899 1.00 68.69 84 SER A CA 1
ATOM 701 C C . SER A 1 84 ? 9.721 -6.044 -4.953 1.00 68.69 84 SER A C 1
ATOM 703 O O . SER A 1 84 ? 10.760 -5.733 -5.529 1.00 68.69 84 SER A O 1
ATOM 705 N N . ASN A 1 85 ? 9.576 -7.215 -4.331 1.00 65.12 85 ASN A N 1
ATOM 706 C CA . ASN A 1 85 ? 10.600 -8.261 -4.336 1.00 65.12 85 ASN A CA 1
ATOM 707 C C . ASN A 1 85 ? 10.595 -9.069 -5.642 1.00 65.12 85 ASN A C 1
ATOM 709 O O . ASN A 1 85 ? 11.643 -9.569 -6.046 1.00 65.12 85 ASN A O 1
ATOM 713 N N . PHE A 1 86 ? 9.448 -9.166 -6.322 1.00 59.69 86 PHE A N 1
ATOM 714 C CA . PHE A 1 86 ? 9.348 -9.810 -7.633 1.00 59.69 86 PHE A CA 1
ATOM 715 C C . PHE A 1 86 ? 9.802 -8.901 -8.787 1.00 59.69 86 PHE A C 1
ATOM 717 O O . PHE A 1 86 ? 10.404 -9.388 -9.742 1.00 59.69 86 PHE A O 1
ATOM 724 N N . SER A 1 87 ? 9.562 -7.587 -8.726 1.00 56.78 87 SER A N 1
ATOM 725 C CA . SER A 1 87 ? 10.197 -6.628 -9.644 1.00 56.78 87 SER A CA 1
ATOM 726 C C . SER A 1 87 ? 11.548 -6.260 -9.069 1.00 56.78 87 SER A C 1
ATOM 728 O O . SER A 1 87 ? 11.621 -5.258 -8.377 1.00 56.78 87 SER A O 1
ATOM 730 N N . GLY A 1 88 ? 12.603 -7.040 -9.293 1.00 48.03 88 GLY A N 1
ATOM 731 C CA . GLY A 1 88 ? 13.933 -6.688 -8.791 1.00 48.03 88 GLY A CA 1
ATOM 732 C C . GLY A 1 88 ? 14.327 -5.243 -9.158 1.00 48.03 88 GLY A C 1
ATOM 733 O O . GLY A 1 88 ? 14.603 -4.983 -10.329 1.00 48.03 88 GLY A O 1
ATOM 734 N N . PRO A 1 89 ? 14.399 -4.293 -8.199 1.00 44.28 89 PRO A N 1
ATOM 735 C CA . PRO A 1 89 ? 14.899 -2.944 -8.453 1.00 44.28 89 PRO A CA 1
ATOM 736 C C . PRO A 1 89 ? 16.380 -2.833 -8.058 1.00 44.28 89 PRO A C 1
ATOM 738 O O . PRO A 1 89 ? 17.077 -1.926 -8.507 1.00 44.28 89 PRO A O 1
ATOM 741 N N . SER A 1 90 ? 16.892 -3.781 -7.264 1.00 47.81 90 SER A N 1
ATOM 742 C CA . SER A 1 90 ? 18.303 -3.872 -6.871 1.00 47.81 90 SER A CA 1
ATOM 743 C C . SER A 1 90 ? 19.213 -4.120 -8.079 1.00 47.81 90 SER A C 1
ATOM 745 O O . SER A 1 90 ? 20.371 -3.711 -8.081 1.00 47.81 90 SER A O 1
ATOM 747 N N . SER A 1 91 ? 18.691 -4.772 -9.120 1.00 46.78 91 SER A N 1
ATOM 748 C CA . SER A 1 91 ? 19.386 -5.002 -10.386 1.00 46.78 91 SER A CA 1
ATOM 749 C C . SER A 1 91 ? 19.285 -3.804 -11.332 1.00 46.78 91 SER A C 1
ATOM 751 O O . SER A 1 91 ? 20.287 -3.510 -11.974 1.00 46.78 91 SER A O 1
ATOM 753 N N . ALA A 1 92 ? 18.157 -3.079 -11.378 1.00 46.34 92 ALA A N 1
ATOM 754 C CA . ALA A 1 92 ? 17.928 -1.940 -12.285 1.00 46.34 92 ALA A CA 1
ATOM 755 C C . ALA A 1 92 ? 18.807 -0.711 -11.963 1.00 46.34 92 ALA A C 1
ATOM 757 O O . ALA A 1 92 ? 19.466 -0.164 -12.843 1.00 46.34 92 ALA A O 1
ATOM 758 N N . LEU A 1 93 ? 18.906 -0.327 -10.683 1.00 46.75 93 LEU A N 1
ATOM 759 C CA . LEU A 1 93 ? 19.768 0.786 -10.240 1.00 46.75 93 LEU A CA 1
ATOM 760 C C . LEU A 1 93 ? 21.272 0.501 -10.421 1.00 46.75 93 LEU A C 1
ATOM 762 O O . LEU A 1 93 ? 22.067 1.431 -10.549 1.00 46.75 93 LEU A O 1
ATOM 766 N N . ASN A 1 94 ? 21.667 -0.776 -10.466 1.00 47.97 94 ASN A N 1
ATOM 767 C CA . ASN A 1 94 ? 23.033 -1.187 -10.799 1.00 47.97 94 ASN A CA 1
ATOM 768 C C . ASN A 1 94 ? 23.251 -1.393 -12.305 1.00 47.97 94 ASN A C 1
ATOM 770 O O . ASN A 1 94 ? 24.394 -1.307 -12.754 1.00 47.97 94 ASN A O 1
ATOM 774 N N . THR A 1 95 ? 22.199 -1.634 -13.099 1.00 47.25 95 THR A N 1
ATOM 775 C CA . THR A 1 95 ? 22.356 -1.805 -14.553 1.00 47.25 95 THR A CA 1
ATOM 776 C C . THR A 1 95 ? 22.713 -0.491 -15.229 1.00 47.25 95 THR A C 1
ATOM 778 O O . THR A 1 95 ? 23.564 -0.510 -16.107 1.00 47.25 95 THR A O 1
ATOM 781 N N . ASP A 1 96 ? 22.198 0.653 -14.769 1.00 45.75 96 ASP A N 1
ATOM 782 C CA . ASP A 1 96 ? 22.608 1.961 -15.309 1.00 45.75 96 ASP A CA 1
ATOM 783 C C . ASP A 1 96 ? 24.099 2.263 -15.051 1.00 45.75 96 ASP A C 1
ATOM 785 O O . ASP A 1 96 ? 24.788 2.775 -15.932 1.00 45.75 96 ASP A O 1
ATOM 789 N N . LYS A 1 97 ? 24.657 1.867 -13.896 1.00 48.34 97 LYS A N 1
ATOM 790 C CA . LYS A 1 97 ? 26.111 1.982 -13.639 1.00 48.34 97 LYS A CA 1
ATOM 791 C C . LYS A 1 97 ? 26.950 1.018 -14.491 1.00 48.34 97 LYS A C 1
ATOM 793 O O . LYS A 1 97 ? 28.053 1.372 -14.906 1.00 48.34 97 LYS A O 1
ATOM 798 N N . LEU A 1 98 ? 26.437 -0.183 -14.764 1.00 48.50 98 LEU A N 1
ATOM 799 C CA . LEU A 1 98 ? 27.095 -1.193 -15.605 1.00 48.50 98 LEU A CA 1
ATOM 800 C C . LEU A 1 98 ? 27.017 -0.870 -17.107 1.00 48.50 98 LEU A C 1
ATOM 802 O O . LEU A 1 98 ? 27.944 -1.199 -17.840 1.00 48.50 98 LEU A O 1
ATOM 806 N N . LEU A 1 99 ? 25.949 -0.213 -17.564 1.00 48.78 99 LEU A N 1
ATOM 807 C CA . LEU A 1 99 ? 25.732 0.149 -18.970 1.00 48.78 99 LEU A CA 1
ATOM 808 C C . LEU A 1 99 ? 26.380 1.486 -19.365 1.00 48.78 99 LEU A C 1
ATOM 810 O O . LEU A 1 99 ? 26.616 1.707 -20.550 1.00 48.78 99 LEU A O 1
ATOM 814 N N . MET A 1 100 ? 26.690 2.363 -18.401 1.00 50.72 100 MET A N 1
ATOM 815 C CA . MET A 1 100 ? 27.397 3.634 -18.640 1.00 50.72 100 MET A CA 1
ATOM 816 C C . MET A 1 100 ? 28.910 3.575 -18.377 1.00 50.72 100 MET A C 1
ATOM 818 O O . MET A 1 100 ? 29.589 4.594 -18.491 1.00 50.72 100 MET A O 1
ATOM 822 N N . SER A 1 101 ? 29.459 2.406 -18.036 1.00 36.12 101 SER A N 1
ATOM 823 C CA . SER A 1 101 ? 30.913 2.234 -17.950 1.00 36.12 101 SER A CA 1
ATOM 824 C C . SER A 1 101 ? 31.481 2.069 -19.371 1.00 36.12 101 SER A C 1
ATOM 826 O O . SER A 1 101 ? 31.072 1.133 -20.064 1.00 36.12 101 SER A O 1
ATOM 828 N N . PRO A 1 102 ? 32.382 2.952 -19.849 1.00 41.72 102 PRO A N 1
ATOM 829 C CA . PRO A 1 102 ? 33.010 2.773 -21.152 1.00 41.72 102 PRO A CA 1
ATOM 830 C C . PRO A 1 102 ? 33.879 1.507 -21.129 1.00 41.72 102 PRO A C 1
ATOM 832 O O . PRO A 1 102 ? 34.544 1.234 -20.129 1.00 41.72 102 PRO A O 1
ATOM 835 N N . LYS A 1 103 ? 33.820 0.729 -22.216 1.00 46.19 103 LY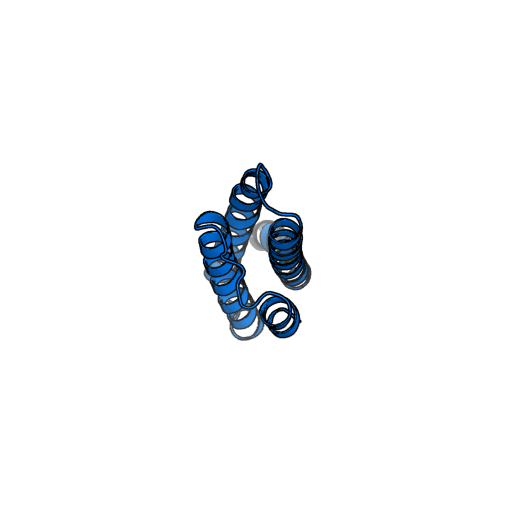S A N 1
ATOM 836 C CA . LYS A 1 103 ? 34.724 -0.404 -22.463 1.00 46.19 103 LYS A CA 1
ATOM 837 C C . LYS A 1 103 ? 36.160 0.064 -22.656 1.00 46.19 103 LYS A C 1
ATOM 839 O O . LYS A 1 103 ? 36.333 1.141 -23.268 1.00 46.19 103 LYS A O 1
#

Secondary structure (DSSP, 8-state):
-HHHHHHHTTT----HHHHHHHHHHHHHHHHHHHHHHS--HHHHHHHHHHHHHHHHHHHHH-TT--HHHHHHHHHHHHHHHHHHHHS-HHHHHHHHHHHSS--

pLDDT: mean 74.45, std 14.64, range [36.12, 89.5]

Radius of gyration: 16.59 Å; chains: 1; bounding box: 55×21×40 Å

Foldseek 3Di:
DVVVLCVVCVPDDADPLLVVLVVLLVVLVVLLVCCVVPPDLVSLVVNVVSLVVSVVSLVPPPPPDDPSSVVSSVVSNVSSVVSCVVPPVVVVVVVVVVVPDDD